Protein AF-A0A920QTP5-F1 (afdb_monomer)

Mean predicted aligned error: 3.69 Å

Structure (mmCIF, N/CA/C/O backbone):
data_AF-A0A920QTP5-F1
#
_entry.id   AF-A0A920QTP5-F1
#
loop_
_atom_site.group_PDB
_atom_site.id
_atom_site.type_symbol
_atom_site.label_atom_id
_atom_site.label_alt_id
_atom_site.label_comp_id
_atom_site.label_asym_id
_atom_site.label_entity_id
_atom_site.label_seq_id
_atom_site.pdbx_PDB_ins_code
_atom_site.Cartn_x
_atom_site.Cartn_y
_atom_site.Cartn_z
_atom_site.occupancy
_atom_site.B_iso_or_equiv
_atom_site.auth_seq_id
_atom_site.auth_comp_id
_atom_site.auth_asym_id
_atom_site.auth_atom_id
_atom_site.pdbx_PDB_model_num
ATOM 1 N N . MET A 1 1 ? 0.027 -19.305 -17.057 1.00 42.84 1 MET A N 1
ATOM 2 C CA . MET A 1 1 ? -0.096 -18.028 -16.324 1.00 42.84 1 MET A CA 1
ATOM 3 C C . MET A 1 1 ? -0.806 -17.048 -17.232 1.00 42.84 1 MET A C 1
ATOM 5 O O . MET A 1 1 ? -0.423 -16.973 -18.394 1.00 42.84 1 MET A O 1
ATOM 9 N N . LYS A 1 2 ? -1.859 -16.365 -16.764 1.00 44.59 2 LYS A N 1
ATOM 10 C CA . LYS A 1 2 ? -2.380 -15.209 -17.506 1.00 44.59 2 LYS A CA 1
ATOM 11 C C . LYS A 1 2 ? -1.226 -14.214 -17.643 1.00 44.59 2 LYS A C 1
ATOM 13 O O . LYS A 1 2 ? -0.491 -14.006 -16.682 1.00 44.59 2 LYS A O 1
ATOM 18 N N . ASN A 1 3 ? -1.023 -13.691 -18.846 1.00 50.88 3 ASN A N 1
ATOM 19 C CA . ASN A 1 3 ? -0.060 -12.628 -19.080 1.00 50.88 3 ASN A CA 1
ATOM 20 C C . ASN A 1 3 ? -0.702 -11.352 -18.523 1.00 50.88 3 ASN A C 1
ATOM 22 O O . ASN A 1 3 ? -1.418 -10.666 -19.244 1.00 50.88 3 ASN A O 1
ATOM 26 N N . THR A 1 4 ? -0.578 -11.145 -17.212 1.00 71.56 4 THR A N 1
ATOM 27 C CA . THR A 1 4 ? -1.238 -10.049 -16.501 1.00 71.56 4 THR A CA 1
ATOM 28 C C . THR A 1 4 ? -0.609 -8.733 -16.949 1.00 71.56 4 THR A C 1
ATOM 30 O O . THR A 1 4 ? 0.586 -8.5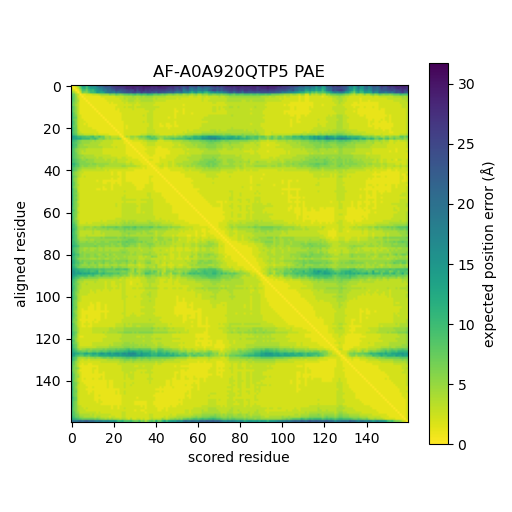19 -16.743 1.00 71.56 4 THR A O 1
ATOM 33 N N . GLY A 1 5 ? -1.387 -7.883 -17.616 1.00 90.50 5 GLY A N 1
ATOM 34 C CA . GLY A 1 5 ? -0.957 -6.546 -18.025 1.00 90.50 5 GLY A CA 1
ATOM 35 C C . GLY A 1 5 ? -1.166 -5.515 -16.916 1.00 90.50 5 GLY A C 1
ATOM 36 O O . GLY A 1 5 ? -1.725 -5.819 -15.864 1.00 90.50 5 GLY A O 1
ATOM 37 N N . VAL A 1 6 ? -0.771 -4.262 -17.169 1.00 95.00 6 VAL A N 1
ATOM 38 C CA . VAL A 1 6 ? -1.048 -3.141 -16.247 1.00 95.00 6 VAL A CA 1
ATOM 39 C C . VAL A 1 6 ? -2.541 -3.026 -15.943 1.00 95.00 6 VAL A C 1
ATOM 41 O O . VAL A 1 6 ? -2.904 -2.806 -14.794 1.00 95.00 6 VAL A O 1
ATOM 44 N N . GLU A 1 7 ? -3.408 -3.193 -16.945 1.00 95.38 7 GLU A N 1
ATOM 45 C CA . GLU A 1 7 ? -4.850 -3.017 -16.741 1.00 95.38 7 GLU A CA 1
ATOM 46 C C . GLU A 1 7 ? -5.468 -4.089 -15.842 1.00 95.38 7 GLU A C 1
ATOM 48 O O . GLU A 1 7 ? -6.334 -3.759 -15.044 1.00 95.38 7 GLU A O 1
ATOM 53 N N . ASP A 1 8 ? -4.982 -5.333 -15.877 1.00 94.94 8 ASP A N 1
ATOM 54 C CA . ASP A 1 8 ? -5.463 -6.367 -14.951 1.00 94.94 8 ASP A CA 1
ATOM 55 C C . ASP A 1 8 ? -5.151 -5.989 -13.490 1.00 94.94 8 ASP A C 1
ATOM 57 O O . ASP A 1 8 ? -5.989 -6.159 -12.609 1.00 94.94 8 ASP A O 1
ATOM 61 N N . ILE A 1 9 ? -3.967 -5.417 -13.239 1.00 96.62 9 ILE A N 1
ATOM 62 C CA . ILE A 1 9 ? -3.574 -4.933 -11.905 1.00 96.62 9 ILE A CA 1
ATOM 63 C C . ILE A 1 9 ? -4.390 -3.701 -11.516 1.00 96.62 9 ILE A C 1
ATOM 65 O O . ILE A 1 9 ? -4.762 -3.542 -10.359 1.00 96.62 9 ILE A O 1
ATOM 69 N N . VAL A 1 10 ? -4.677 -2.811 -12.467 1.00 97.44 10 VAL A N 1
ATOM 70 C CA . VAL A 1 10 ? -5.523 -1.644 -12.206 1.00 97.44 10 VAL A CA 1
ATOM 71 C C . VAL A 1 10 ? -6.939 -2.065 -11.818 1.00 97.44 10 VAL A C 1
ATOM 73 O O . VAL A 1 10 ? -7.498 -1.467 -10.899 1.00 97.44 10 VAL A O 1
ATOM 76 N N . GLU A 1 11 ? -7.518 -3.072 -12.473 1.00 97.56 11 GLU A N 1
ATOM 77 C CA . GLU A 1 11 ? -8.822 -3.604 -12.068 1.00 97.5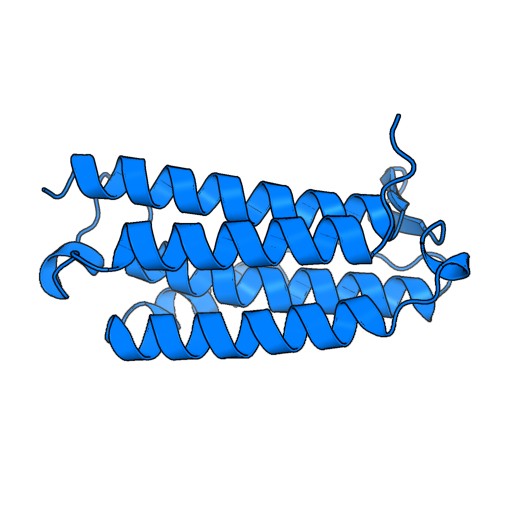6 11 GLU A CA 1
ATOM 78 C C . GLU A 1 11 ? -8.762 -4.245 -10.675 1.00 97.56 11 GLU A C 1
ATOM 80 O O . GLU A 1 11 ? -9.597 -3.909 -9.837 1.00 97.56 11 GLU A O 1
ATOM 85 N N . GLU A 1 12 ? -7.727 -5.035 -10.364 1.00 96.88 12 GLU A N 1
ATOM 86 C CA . GLU A 1 12 ? -7.533 -5.582 -9.010 1.00 96.88 12 GLU A CA 1
ATOM 87 C C . GLU A 1 12 ? -7.439 -4.468 -7.955 1.00 96.88 12 GLU A C 1
ATOM 89 O O . GLU A 1 12 ? -8.119 -4.515 -6.934 1.00 96.88 12 GLU A O 1
ATOM 94 N N . LEU A 1 13 ? -6.670 -3.408 -8.217 1.00 97.38 13 LEU A N 1
ATOM 95 C CA . LEU A 1 13 ? -6.551 -2.277 -7.297 1.00 97.38 13 LEU A CA 1
ATOM 96 C C . LEU A 1 13 ? -7.893 -1.555 -7.095 1.00 97.38 13 LEU A C 1
ATOM 98 O O . LEU A 1 13 ? -8.192 -1.128 -5.978 1.00 97.38 13 LEU A O 1
ATOM 102 N N . LYS A 1 14 ? -8.709 -1.387 -8.144 1.00 98.00 14 LYS A N 1
ATOM 103 C CA . LYS A 1 14 ? -10.050 -0.782 -8.019 1.00 98.00 14 LYS A CA 1
ATOM 104 C C . LYS A 1 14 ? -10.982 -1.645 -7.169 1.00 98.00 14 LYS A C 1
ATOM 106 O O . LYS A 1 14 ? -11.763 -1.110 -6.373 1.00 98.00 14 LYS A O 1
ATOM 111 N N . GLU A 1 15 ? -10.906 -2.964 -7.331 1.00 97.75 15 GLU A N 1
ATOM 112 C CA . GLU A 1 15 ? -11.627 -3.919 -6.489 1.00 97.75 15 GLU A CA 1
ATOM 113 C C . GLU A 1 15 ? -11.168 -3.796 -5.030 1.00 97.75 15 GLU A C 1
ATOM 115 O O . GLU A 1 15 ? -12.014 -3.617 -4.149 1.00 97.75 15 GLU A O 1
ATOM 120 N N . SER A 1 16 ? -9.853 -3.744 -4.778 1.00 96.81 16 SER A N 1
ATOM 121 C CA . SER A 1 16 ? -9.280 -3.496 -3.447 1.00 96.81 16 SER A CA 1
ATOM 122 C C . SER A 1 16 ? -9.789 -2.190 -2.835 1.00 96.81 16 SER A C 1
ATOM 124 O O . SER A 1 16 ? -10.194 -2.168 -1.675 1.00 96.81 16 SER A O 1
ATOM 126 N N . GLN A 1 17 ? -9.831 -1.095 -3.600 1.00 96.38 17 GLN A N 1
ATOM 127 C CA . GLN A 1 17 ? -10.334 0.190 -3.107 1.00 96.38 17 GLN A CA 1
ATOM 128 C C . GLN A 1 17 ? -11.818 0.107 -2.730 1.00 96.38 17 GLN A C 1
ATOM 130 O O . GLN A 1 17 ? -12.223 0.611 -1.683 1.00 96.38 17 GLN A O 1
ATOM 135 N N . THR A 1 18 ? -12.632 -0.560 -3.549 1.00 96.56 18 THR A N 1
ATOM 136 C CA . THR A 1 18 ? -14.056 -0.781 -3.253 1.00 96.56 18 THR A CA 1
ATOM 137 C C . THR A 1 18 ? -14.226 -1.604 -1.977 1.00 96.56 18 THR A C 1
ATOM 139 O O . THR A 1 18 ? -15.041 -1.263 -1.116 1.00 96.56 18 THR A O 1
ATOM 142 N N . GLN A 1 19 ? -13.427 -2.660 -1.820 1.00 96.19 19 GLN A N 1
ATOM 143 C CA . GLN A 1 19 ? -13.440 -3.499 -0.629 1.00 96.19 19 GLN A CA 1
ATOM 144 C C . GLN A 1 19 ? -13.014 -2.716 0.617 1.00 96.19 19 GLN A C 1
ATOM 146 O O . GLN A 1 19 ? -13.702 -2.792 1.630 1.00 96.19 19 GLN A O 1
ATOM 151 N N . LEU A 1 20 ? -11.955 -1.905 0.534 1.00 95.62 20 LEU A N 1
ATOM 152 C CA . LEU A 1 20 ? -11.495 -1.056 1.633 1.00 95.62 20 LEU A CA 1
ATOM 153 C C . LEU A 1 20 ? -12.602 -0.111 2.122 1.00 95.62 20 LEU A C 1
ATOM 155 O O . LEU A 1 20 ? -12.858 -0.032 3.324 1.00 95.62 20 LEU A O 1
ATOM 159 N N . LEU A 1 21 ? -13.287 0.575 1.199 1.00 94.38 21 LEU A N 1
ATOM 160 C CA . LEU A 1 21 ? -14.390 1.481 1.538 1.00 94.38 21 LEU A CA 1
ATOM 161 C C . LEU A 1 21 ? -15.531 0.742 2.252 1.00 94.38 21 LEU A C 1
ATOM 163 O O . LEU A 1 21 ? -16.026 1.219 3.273 1.00 94.38 21 LEU A O 1
ATOM 167 N N . ASN A 1 22 ? -15.913 -0.439 1.759 1.00 93.94 22 ASN A N 1
ATOM 168 C CA . ASN A 1 22 ? -16.951 -1.264 2.382 1.00 93.94 22 ASN A CA 1
ATOM 169 C C . ASN A 1 22 ? -16.535 -1.754 3.775 1.00 93.94 22 ASN A C 1
ATOM 171 O O . ASN A 1 22 ? -17.329 -1.717 4.715 1.00 93.94 22 ASN A O 1
ATOM 175 N N . THR A 1 23 ? -15.279 -2.174 3.917 1.00 93.06 23 THR A N 1
ATOM 176 C CA . THR A 1 23 ? -14.706 -2.639 5.178 1.00 93.06 23 THR A CA 1
ATOM 177 C C . THR A 1 23 ? -14.690 -1.532 6.232 1.00 93.06 23 THR A C 1
ATOM 179 O O . THR A 1 23 ? -15.000 -1.794 7.394 1.00 93.06 23 THR A O 1
ATOM 182 N N . VAL A 1 24 ? -14.384 -0.288 5.862 1.00 92.44 24 VAL A N 1
ATOM 183 C CA . VAL A 1 24 ? -14.288 0.827 6.821 1.00 92.44 24 VAL A CA 1
ATOM 184 C C . VAL A 1 24 ? -15.628 1.527 7.060 1.00 92.44 24 VAL A C 1
ATOM 186 O O . VAL A 1 24 ? -15.840 2.048 8.151 1.00 92.44 24 VAL A O 1
ATOM 189 N N . GLY A 1 25 ? -16.548 1.518 6.089 1.00 81.00 25 GLY A N 1
ATOM 190 C CA . GLY A 1 25 ? -17.729 2.395 6.007 1.00 81.00 25 GLY A CA 1
ATOM 191 C C . GLY A 1 25 ? -18.756 2.351 7.150 1.00 81.00 25 GLY A C 1
ATOM 192 O O . GLY A 1 25 ? -19.748 3.073 7.094 1.00 81.00 25 GLY A O 1
ATOM 193 N N . GLN A 1 26 ? -18.547 1.542 8.190 1.00 81.75 26 GLN A N 1
ATOM 194 C CA . GLN A 1 26 ? -19.398 1.473 9.388 1.00 81.75 26 GLN A CA 1
ATOM 195 C C . GLN A 1 26 ? -18.622 1.600 10.711 1.00 81.75 26 GLN A C 1
ATOM 197 O O . GLN A 1 26 ? -19.200 1.431 11.784 1.00 81.75 26 GLN A O 1
ATOM 202 N N . LEU A 1 27 ? -17.316 1.871 10.662 1.00 91.00 27 LEU A N 1
ATOM 203 C CA . LEU A 1 27 ? -16.481 1.987 11.852 1.00 91.00 27 LEU A CA 1
ATOM 204 C C . LEU A 1 27 ? -16.618 3.381 12.480 1.00 91.00 27 LEU A C 1
ATOM 206 O O . LEU A 1 27 ? -16.554 4.388 11.777 1.00 91.00 27 LEU A O 1
ATOM 210 N N . SER A 1 28 ? -16.793 3.452 13.803 1.00 93.06 28 SER A N 1
ATOM 211 C CA . SER A 1 28 ? -16.744 4.731 14.520 1.00 93.06 28 SER A CA 1
ATOM 212 C C . SER A 1 28 ? -15.307 5.242 14.627 1.00 93.06 28 SER A C 1
ATOM 214 O O . SER A 1 28 ? -14.367 4.448 14.651 1.00 93.06 28 SER A O 1
ATOM 216 N N . GLU A 1 29 ? -15.144 6.562 14.754 1.00 93.50 29 GLU A N 1
ATOM 217 C CA . GLU A 1 29 ? -13.833 7.189 14.987 1.00 93.50 29 GLU A CA 1
ATOM 218 C C . GLU A 1 29 ? -13.128 6.549 16.186 1.00 93.50 29 GLU A 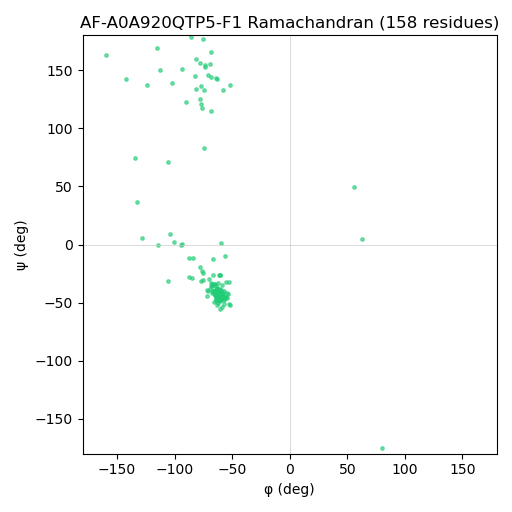C 1
ATOM 220 O O . GLU A 1 29 ? -12.012 6.063 16.061 1.00 93.50 29 GLU A O 1
ATOM 225 N N . GLU A 1 30 ? -13.817 6.447 17.328 1.00 93.75 30 GLU A N 1
ATOM 226 C CA . GLU A 1 30 ? -13.268 5.832 18.541 1.00 93.75 30 GLU A CA 1
ATOM 227 C C . GLU A 1 30 ? -12.689 4.442 18.260 1.00 93.75 30 GLU A C 1
ATOM 229 O O . GLU A 1 30 ? -11.517 4.202 18.542 1.00 93.75 30 GLU A O 1
ATOM 234 N N . LYS A 1 31 ? -13.471 3.558 17.625 1.00 95.06 31 LYS A N 1
ATOM 235 C CA . LYS A 1 31 ? -13.021 2.202 17.300 1.00 95.06 31 LYS A CA 1
ATOM 236 C C . LYS A 1 31 ? -11.848 2.213 16.328 1.00 95.06 31 LYS A C 1
ATOM 238 O O . LYS A 1 31 ? -10.928 1.425 16.497 1.00 95.06 31 LYS A O 1
ATOM 243 N N . ALA A 1 32 ? -11.826 3.109 15.346 1.00 94.81 32 ALA A N 1
ATOM 244 C CA . ALA A 1 32 ? -10.736 3.160 14.376 1.00 94.81 32 ALA A CA 1
ATOM 245 C C . ALA A 1 32 ? -9.355 3.424 14.998 1.00 94.81 32 ALA A C 1
ATOM 247 O O . ALA A 1 32 ? -8.343 2.991 14.439 1.00 94.81 32 ALA A O 1
ATOM 248 N N . HIS A 1 33 ? -9.320 4.078 16.161 1.00 94.88 33 HIS A N 1
ATOM 249 C CA . HIS A 1 33 ? -8.100 4.377 16.908 1.00 94.88 33 HIS A CA 1
ATOM 250 C C . HIS A 1 33 ? -7.839 3.423 18.088 1.00 94.88 33 HIS A C 1
ATOM 252 O O . HIS A 1 33 ? -6.843 3.599 18.790 1.00 94.88 33 HIS A O 1
ATOM 258 N N . LEU A 1 34 ? -8.677 2.401 18.312 1.00 95.25 34 LEU A N 1
ATOM 259 C CA . LEU A 1 34 ? -8.418 1.391 19.341 1.00 95.25 34 LEU A CA 1
ATOM 260 C C . LEU A 1 34 ? -7.312 0.427 18.902 1.00 95.25 34 LEU A C 1
ATOM 262 O O . LEU A 1 34 ? -7.331 -0.113 17.794 1.00 95.25 34 LEU A O 1
ATOM 266 N N . VAL A 1 35 ? -6.364 0.188 19.808 1.00 95.25 35 VAL A N 1
ATOM 267 C CA . VAL A 1 35 ? -5.318 -0.829 19.652 1.00 95.25 35 VAL A CA 1
ATOM 268 C C . VAL A 1 35 ? -5.941 -2.206 19.916 1.00 95.25 35 VAL A C 1
ATOM 270 O O . VAL A 1 35 ? -6.424 -2.429 21.028 1.00 95.25 35 VAL A O 1
ATOM 273 N N . PRO A 1 36 ? -5.969 -3.128 18.933 1.00 95.31 36 PRO A N 1
ATOM 274 C CA . PRO A 1 36 ? -6.693 -4.394 19.072 1.00 95.31 36 PRO A CA 1
ATOM 275 C C . PRO A 1 36 ? -5.981 -5.413 19.968 1.00 95.31 36 PRO A C 1
ATOM 277 O O . PRO A 1 36 ? -6.635 -6.243 20.596 1.00 95.31 36 PRO A O 1
ATOM 280 N N . ALA A 1 37 ? -4.649 -5.375 20.007 1.00 94.19 37 ALA A N 1
ATOM 281 C CA . ALA A 1 37 ? -3.796 -6.235 20.819 1.00 94.19 37 ALA A CA 1
ATOM 282 C C . ALA A 1 37 ? -2.408 -5.581 20.979 1.00 94.19 37 ALA A C 1
ATOM 284 O O . ALA A 1 37 ? -2.084 -4.667 20.215 1.00 94.19 37 ALA A O 1
ATOM 285 N N . PRO A 1 38 ? -1.579 -6.018 21.948 1.00 92.88 38 PRO A N 1
ATOM 286 C CA . PRO A 1 38 ? -0.193 -5.566 22.045 1.00 92.88 38 PRO A CA 1
ATOM 287 C C . PRO A 1 38 ? 0.544 -5.729 20.712 1.00 92.88 38 PRO A C 1
ATOM 289 O O . PRO A 1 38 ? 0.384 -6.749 20.048 1.00 92.88 38 PRO A O 1
ATOM 292 N N . ASP A 1 39 ? 1.325 -4.716 20.340 1.00 89.56 39 ASP A N 1
ATOM 293 C CA . ASP A 1 39 ? 2.149 -4.663 19.123 1.00 89.56 39 ASP A CA 1
ATOM 294 C C . ASP A 1 39 ? 1.386 -4.710 17.778 1.00 89.56 39 ASP A C 1
ATOM 296 O O . ASP A 1 39 ? 2.008 -4.695 16.715 1.00 89.56 39 ASP A O 1
ATOM 300 N N . GLU A 1 40 ? 0.049 -4.696 17.792 1.00 93.56 40 GLU A N 1
ATOM 301 C CA . GLU A 1 40 ? -0.783 -4.624 16.586 1.00 93.56 40 GLU A CA 1
ATOM 302 C C . GLU A 1 40 ? -1.162 -3.184 16.230 1.00 93.56 40 GLU A C 1
ATOM 304 O O . GLU A 1 40 ? -1.328 -2.310 17.086 1.00 93.56 40 GLU A O 1
ATOM 309 N N . TRP A 1 41 ? -1.368 -2.945 14.937 1.00 95.00 41 TRP A N 1
ATOM 310 C CA . TRP A 1 41 ? -1.791 -1.641 14.439 1.00 95.00 41 TRP A CA 1
ATOM 311 C C . TRP A 1 41 ? -3.302 -1.425 14.557 1.00 95.00 41 TRP A C 1
ATOM 313 O O . TRP A 1 41 ? -4.115 -2.331 14.349 1.00 95.00 41 TRP A O 1
ATOM 323 N N . THR A 1 42 ? -3.685 -0.179 14.839 1.00 96.12 42 THR A N 1
ATOM 324 C CA . THR A 1 42 ? -5.076 0.285 14.771 1.00 96.12 42 THR A CA 1
ATOM 325 C C . THR A 1 42 ? -5.572 0.313 13.323 1.00 96.12 42 THR A C 1
ATOM 327 O O . THR A 1 42 ? -4.784 0.299 12.371 1.00 96.12 42 THR A O 1
ATOM 330 N N . VAL A 1 43 ? -6.889 0.422 13.119 1.00 96.00 43 VAL A N 1
ATOM 331 C CA . VAL A 1 43 ? -7.440 0.604 11.764 1.00 96.00 43 VAL A CA 1
ATOM 332 C C . VAL A 1 43 ? -6.920 1.898 11.132 1.00 96.00 43 VAL A C 1
ATOM 334 O O . VAL A 1 43 ? -6.554 1.893 9.960 1.00 96.00 43 VAL A O 1
ATOM 337 N N . ALA A 1 44 ? -6.811 2.985 11.901 1.00 95.44 44 ALA A N 1
ATOM 338 C CA . ALA A 1 44 ? -6.245 4.247 11.426 1.00 95.44 44 ALA A CA 1
ATOM 339 C C . ALA A 1 44 ? -4.783 4.104 10.954 1.00 95.44 44 ALA A C 1
ATOM 341 O O . ALA A 1 44 ? -4.415 4.627 9.901 1.00 95.44 44 ALA A O 1
ATOM 342 N N . GLN A 1 45 ? -3.953 3.354 11.685 1.00 96.25 45 GLN A N 1
ATOM 343 C CA . GLN A 1 45 ? -2.570 3.067 11.282 1.00 96.25 45 GLN A CA 1
ATOM 344 C C . GLN A 1 45 ? -2.512 2.199 10.017 1.00 96.25 45 GLN A C 1
ATOM 346 O O . GLN A 1 45 ? -1.718 2.475 9.119 1.00 96.25 45 GLN A O 1
ATOM 351 N N . LEU A 1 46 ? -3.391 1.200 9.896 1.00 96.44 46 LEU A N 1
ATOM 352 C CA . LEU A 1 46 ? -3.496 0.378 8.686 1.00 96.44 46 LEU A CA 1
ATOM 353 C C . LEU A 1 46 ? -3.916 1.208 7.463 1.00 96.44 46 LEU A C 1
ATOM 355 O O . LEU A 1 46 ? -3.332 1.046 6.394 1.00 96.44 46 LEU A O 1
ATOM 359 N N . LEU A 1 47 ? -4.859 2.144 7.615 1.00 95.62 47 LEU A N 1
ATOM 360 C CA . LEU A 1 47 ? -5.251 3.071 6.545 1.00 95.62 47 LEU A CA 1
ATOM 361 C C . LEU A 1 47 ? -4.097 3.985 6.125 1.00 95.62 47 LEU A C 1
ATOM 363 O O . LEU A 1 47 ? -3.829 4.136 4.932 1.00 95.62 47 LEU A O 1
ATOM 367 N N . ALA A 1 48 ? -3.376 4.550 7.097 1.00 94.62 48 ALA A N 1
ATOM 368 C CA . ALA A 1 48 ? -2.189 5.356 6.827 1.00 94.62 48 ALA A CA 1
ATOM 369 C C . ALA A 1 48 ? -1.123 4.560 6.055 1.00 94.62 48 ALA A C 1
ATOM 371 O O . ALA A 1 48 ? -0.509 5.088 5.127 1.00 94.62 48 ALA A O 1
ATOM 372 N N . HIS A 1 49 ? -0.926 3.289 6.407 1.00 95.94 49 HIS A N 1
ATOM 373 C CA . HIS A 1 49 ? 0.039 2.417 5.743 1.00 95.94 49 HIS A CA 1
ATOM 374 C C . HIS A 1 49 ? -0.397 1.993 4.337 1.00 95.94 49 HIS A C 1
ATOM 376 O O . HIS A 1 49 ? 0.430 1.990 3.433 1.00 95.94 49 HIS A O 1
ATOM 382 N N . ILE A 1 50 ? -1.683 1.706 4.103 1.00 96.00 50 ILE A N 1
ATOM 383 C CA . ILE A 1 50 ? -2.208 1.420 2.752 1.00 96.00 50 ILE A CA 1
ATOM 384 C C . ILE A 1 50 ? -1.987 2.613 1.807 1.00 96.00 50 ILE A C 1
ATOM 386 O O . ILE A 1 50 ? -1.651 2.433 0.634 1.00 96.00 50 ILE A O 1
ATOM 390 N N . ALA A 1 51 ? -2.164 3.837 2.301 1.00 94.38 51 ALA A N 1
ATOM 391 C CA . ALA A 1 51 ? -1.826 5.046 1.558 1.00 94.38 51 ALA A CA 1
ATOM 392 C C . ALA A 1 51 ? -0.313 5.124 1.267 1.00 94.38 51 ALA A C 1
ATOM 394 O O . ALA A 1 51 ? 0.102 5.261 0.120 1.00 94.38 51 ALA A O 1
ATOM 395 N N . GLU A 1 52 ? 0.520 4.979 2.295 1.00 95.06 52 GLU A N 1
ATOM 396 C CA . GLU A 1 52 ? 1.980 5.086 2.181 1.00 95.06 52 GLU A CA 1
ATOM 397 C C . GLU A 1 52 ? 2.588 4.048 1.220 1.00 95.06 52 GLU A C 1
ATOM 399 O O . GLU A 1 52 ? 3.421 4.378 0.371 1.00 95.06 52 GLU A O 1
ATOM 404 N N . ILE A 1 53 ? 2.142 2.794 1.310 1.00 95.31 53 ILE A N 1
ATOM 405 C CA . ILE A 1 53 ? 2.740 1.680 0.571 1.00 95.31 53 ILE A CA 1
ATOM 406 C C . ILE A 1 53 ? 2.466 1.769 -0.936 1.00 95.31 53 ILE A C 1
ATOM 408 O O . ILE A 1 53 ? 3.300 1.347 -1.743 1.00 95.31 53 ILE A O 1
ATOM 412 N N . GLN A 1 54 ? 1.331 2.364 -1.316 1.00 97.00 54 GLN A N 1
ATOM 413 C CA . GLN A 1 54 ? 0.982 2.670 -2.703 1.00 97.00 54 GLN A CA 1
ATOM 414 C C . GLN A 1 54 ? 1.943 3.687 -3.314 1.00 97.00 54 GLN A C 1
ATOM 416 O O . GLN A 1 54 ? 2.486 3.438 -4.394 1.00 97.00 54 GLN A O 1
ATOM 421 N N . GLU A 1 55 ? 2.203 4.797 -2.618 1.00 94.81 55 GLU A N 1
ATOM 422 C CA . GLU A 1 55 ? 3.139 5.826 -3.083 1.00 94.81 55 GLU A CA 1
ATOM 423 C C . GLU A 1 55 ? 4.545 5.241 -3.258 1.00 94.81 55 GLU A C 1
ATOM 425 O O . GLU A 1 55 ? 5.169 5.412 -4.310 1.00 94.81 55 GLU A O 1
ATOM 430 N N . PHE A 1 56 ? 5.017 4.481 -2.265 1.00 95.69 56 PHE A N 1
ATOM 431 C CA . PHE A 1 56 ? 6.346 3.880 -2.291 1.00 95.69 56 PHE A CA 1
ATOM 432 C C . PHE A 1 56 ? 6.540 2.911 -3.463 1.00 95.69 56 PHE A C 1
ATOM 434 O O . PHE A 1 56 ? 7.470 3.080 -4.257 1.00 95.69 56 PHE A O 1
ATOM 441 N N . TRP A 1 57 ? 5.679 1.896 -3.602 1.00 96.25 57 TRP A N 1
ATOM 442 C CA . TRP A 1 57 ? 5.870 0.885 -4.648 1.00 96.25 57 TRP A CA 1
ATOM 443 C C . TRP A 1 57 ? 5.653 1.443 -6.048 1.00 96.25 57 TRP A C 1
ATOM 445 O O . TRP A 1 57 ? 6.361 1.046 -6.974 1.00 96.25 57 TRP A O 1
ATOM 455 N N . THR A 1 58 ? 4.748 2.407 -6.199 1.00 96.44 58 THR A N 1
ATOM 456 C CA . THR A 1 58 ? 4.548 3.106 -7.471 1.00 96.44 58 THR A CA 1
ATOM 457 C C . THR A 1 58 ? 5.792 3.906 -7.860 1.00 96.44 58 THR A C 1
ATOM 459 O O . THR A 1 58 ? 6.241 3.832 -9.005 1.00 96.44 58 THR A O 1
ATOM 462 N N . ALA A 1 59 ? 6.412 4.614 -6.910 1.00 96.75 59 ALA A N 1
ATOM 463 C CA . ALA A 1 59 ? 7.661 5.331 -7.159 1.00 96.75 59 ALA A CA 1
ATOM 464 C C . ALA A 1 59 ? 8.804 4.378 -7.551 1.00 96.75 59 ALA A C 1
ATOM 466 O O . ALA A 1 59 ? 9.542 4.666 -8.495 1.00 96.75 59 ALA A O 1
ATOM 467 N N . LYS A 1 60 ? 8.926 3.218 -6.889 1.00 97.38 60 LYS A N 1
ATOM 468 C CA . LYS A 1 60 ? 9.931 2.199 -7.241 1.00 97.38 60 LYS A CA 1
ATOM 469 C C . LYS A 1 60 ? 9.678 1.574 -8.613 1.00 97.38 60 LYS A C 1
ATOM 471 O O . LYS A 1 60 ? 10.628 1.409 -9.372 1.00 97.38 60 LYS A O 1
ATOM 476 N N . ALA A 1 61 ? 8.425 1.301 -8.975 1.00 97.56 61 ALA A N 1
ATOM 477 C CA . ALA A 1 61 ? 8.082 0.814 -10.310 1.00 97.56 61 ALA A CA 1
ATOM 478 C C . ALA A 1 61 ? 8.519 1.805 -11.403 1.00 97.56 61 ALA A C 1
ATOM 480 O O . ALA A 1 61 ? 9.120 1.401 -12.393 1.00 97.56 61 ALA A O 1
ATOM 481 N N . ILE A 1 62 ? 8.304 3.109 -11.195 1.00 98.19 62 ILE A N 1
ATOM 482 C CA . ILE A 1 62 ? 8.763 4.159 -12.118 1.00 98.19 62 ILE A CA 1
ATOM 483 C C . ILE A 1 62 ? 10.291 4.297 -12.128 1.00 98.19 62 ILE A C 1
ATOM 485 O O . ILE A 1 62 ? 10.875 4.555 -13.177 1.00 98.19 62 ILE A O 1
ATOM 489 N N . LEU A 1 63 ? 10.964 4.121 -10.990 1.00 98.06 63 LEU A N 1
ATOM 490 C CA . LEU A 1 63 ? 12.429 4.101 -10.934 1.00 98.06 63 LEU A CA 1
ATOM 491 C C . LEU A 1 63 ? 12.993 2.984 -11.824 1.00 98.06 63 LEU A C 1
ATOM 493 O O . LEU A 1 63 ? 13.885 3.220 -12.634 1.00 98.06 63 LEU A O 1
ATOM 497 N N . MET A 1 64 ? 12.406 1.789 -11.734 1.00 98.12 64 MET A N 1
ATOM 498 C CA . MET A 1 64 ? 12.780 0.622 -12.537 1.00 98.12 64 MET A CA 1
ATOM 499 C C . MET A 1 64 ? 12.604 0.836 -14.041 1.00 98.12 64 MET A C 1
ATOM 501 O O . MET A 1 64 ? 13.326 0.208 -14.813 1.00 98.12 64 MET A O 1
ATOM 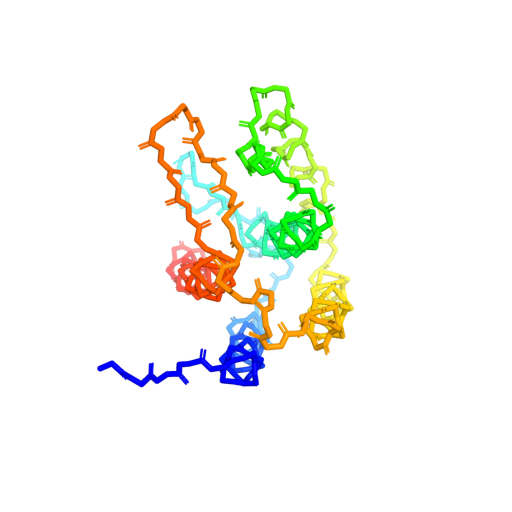505 N N . THR A 1 65 ? 11.701 1.720 -14.483 1.00 97.38 65 THR A N 1
ATOM 506 C CA . THR A 1 65 ? 11.576 2.048 -15.915 1.00 97.38 65 THR A CA 1
ATOM 507 C C . THR A 1 65 ? 12.654 3.009 -16.414 1.00 97.38 65 THR A C 1
ATOM 509 O O . THR A 1 65 ? 12.914 3.062 -17.613 1.00 97.38 65 THR A O 1
ATOM 512 N N . LYS A 1 66 ? 13.307 3.746 -15.509 1.00 97.38 66 LYS A N 1
ATOM 513 C CA . LYS A 1 66 ? 14.262 4.817 -15.838 1.00 97.38 66 LYS A CA 1
ATOM 514 C C . LYS A 1 66 ? 15.716 4.433 -15.609 1.00 97.38 66 LYS A C 1
ATOM 516 O O . LYS A 1 66 ? 16.588 4.946 -16.302 1.00 97.38 66 LYS A O 1
ATOM 521 N N . GLU A 1 67 ? 15.971 3.572 -14.634 1.00 97.19 67 GLU A N 1
ATOM 522 C CA . GLU A 1 67 ? 17.319 3.223 -14.199 1.00 97.19 67 GLU A CA 1
ATOM 523 C C . GLU A 1 67 ? 17.657 1.773 -14.520 1.00 97.19 67 GLU A C 1
ATOM 525 O O . GLU A 1 67 ? 16.790 0.892 -14.538 1.00 97.19 67 GLU A O 1
ATOM 530 N N . ASP A 1 68 ? 18.941 1.522 -14.756 1.00 93.25 68 ASP A N 1
ATOM 531 C CA . ASP A 1 68 ? 19.466 0.177 -14.927 1.00 93.25 68 ASP A CA 1
ATOM 532 C C . ASP A 1 68 ? 19.900 -0.377 -13.569 1.00 93.25 68 ASP A C 1
ATOM 534 O O . ASP A 1 68 ? 20.747 0.193 -12.885 1.00 93.25 68 ASP A O 1
ATOM 538 N N . ARG A 1 69 ? 19.321 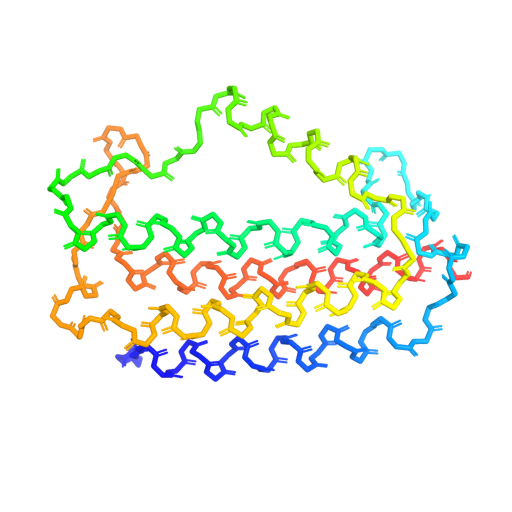-1.523 -13.198 1.00 93.38 69 ARG A N 1
ATOM 539 C CA . ARG A 1 69 ? 19.575 -2.233 -11.933 1.00 93.38 69 ARG A CA 1
ATOM 540 C C . ARG A 1 69 ? 19.358 -1.399 -10.648 1.00 93.38 69 ARG A C 1
ATOM 542 O O . ARG A 1 69 ? 20.218 -1.443 -9.766 1.00 93.38 69 ARG A O 1
ATOM 549 N N . PRO A 1 70 ? 18.228 -0.688 -10.476 1.00 96.38 70 PRO A N 1
ATOM 550 C CA . PRO A 1 70 ? 17.985 0.066 -9.250 1.00 96.38 70 PRO A CA 1
ATOM 551 C C . PRO A 1 70 ? 17.757 -0.850 -8.041 1.00 96.38 70 PRO A C 1
ATOM 553 O O . PRO A 1 70 ? 17.099 -1.890 -8.148 1.00 96.38 70 PRO A O 1
ATOM 556 N N . GLU A 1 71 ? 18.239 -0.419 -6.874 1.00 95.19 71 GLU A N 1
ATOM 557 C CA . GLU A 1 71 ? 17.870 -0.991 -5.575 1.00 95.19 71 GLU A CA 1
ATOM 558 C C . GLU A 1 71 ? 16.493 -0.458 -5.154 1.00 95.19 71 GLU A C 1
ATOM 560 O O . GLU A 1 71 ? 16.248 0.754 -5.097 1.00 95.19 71 GLU A O 1
ATOM 565 N N . ILE A 1 72 ? 15.565 -1.371 -4.871 1.00 95.81 72 ILE A N 1
ATOM 566 C CA . ILE A 1 72 ? 14.162 -1.028 -4.612 1.00 95.81 72 ILE A CA 1
ATOM 567 C C . ILE A 1 72 ? 13.713 -1.329 -3.182 1.00 95.81 72 ILE A C 1
ATOM 569 O O . ILE A 1 72 ? 12.557 -1.062 -2.848 1.00 95.81 72 ILE A O 1
ATOM 573 N N . THR A 1 73 ? 14.590 -1.861 -2.328 1.00 93.19 73 THR A N 1
ATOM 574 C CA . THR A 1 73 ? 14.287 -2.019 -0.900 1.00 93.19 73 THR A CA 1
ATOM 575 C C . THR A 1 73 ? 14.428 -0.707 -0.145 1.00 93.19 73 THR A C 1
ATOM 577 O O . THR A 1 73 ? 15.116 0.217 -0.577 1.00 93.19 73 THR A O 1
ATOM 580 N N . ARG A 1 74 ? 13.729 -0.629 0.991 1.00 92.38 74 ARG A N 1
ATOM 581 C CA . ARG A 1 74 ? 13.994 0.400 1.991 1.00 92.38 74 ARG A CA 1
ATOM 582 C C . ARG A 1 74 ? 15.238 0.021 2.781 1.00 92.38 74 ARG A C 1
ATOM 584 O O . ARG A 1 74 ? 15.350 -1.121 3.231 1.00 92.38 74 ARG A O 1
ATOM 591 N N . ASN A 1 75 ? 16.112 0.985 3.022 1.00 90.56 75 ASN A N 1
ATOM 592 C CA . ASN A 1 75 ? 17.108 0.880 4.081 1.00 90.56 75 ASN A CA 1
ATOM 593 C C . ASN A 1 75 ? 16.461 1.095 5.470 1.00 90.56 75 ASN A C 1
ATOM 595 O O . ASN A 1 75 ? 15.263 1.365 5.586 1.00 90.56 75 ASN A O 1
ATOM 599 N N . SER A 1 76 ? 17.245 0.955 6.543 1.00 91.00 76 SER A N 1
ATOM 600 C CA . SER A 1 76 ? 16.742 1.108 7.917 1.00 91.00 76 SER A CA 1
ATOM 601 C C . SER A 1 76 ? 16.159 2.499 8.183 1.00 91.00 76 SER A C 1
ATOM 603 O O . SER A 1 76 ? 15.079 2.601 8.748 1.00 91.00 76 SER A O 1
ATOM 605 N N . VAL A 1 77 ? 16.808 3.558 7.694 1.00 91.81 77 VAL A N 1
ATOM 606 C CA . VAL A 1 77 ? 16.347 4.944 7.871 1.00 91.81 77 VAL A CA 1
ATOM 607 C C . VAL A 1 77 ? 15.012 5.173 7.162 1.00 91.81 77 VAL A C 1
ATOM 609 O O . VAL A 1 77 ? 14.104 5.781 7.718 1.00 91.81 77 VAL A O 1
ATOM 612 N N . GLU A 1 78 ? 14.854 4.659 5.943 1.00 91.06 78 GLU A N 1
ATOM 613 C CA . GLU A 1 78 ? 13.587 4.736 5.207 1.00 91.06 78 GLU A CA 1
ATOM 614 C C . GLU A 1 78 ? 12.469 3.947 5.905 1.00 91.06 78 GLU A C 1
ATOM 616 O O . GLU A 1 78 ? 11.308 4.360 5.867 1.00 91.06 78 GLU A O 1
ATOM 621 N N . ASN A 1 79 ? 12.796 2.828 6.559 1.00 90.69 79 ASN A N 1
ATOM 622 C CA . ASN A 1 79 ? 11.833 2.081 7.367 1.00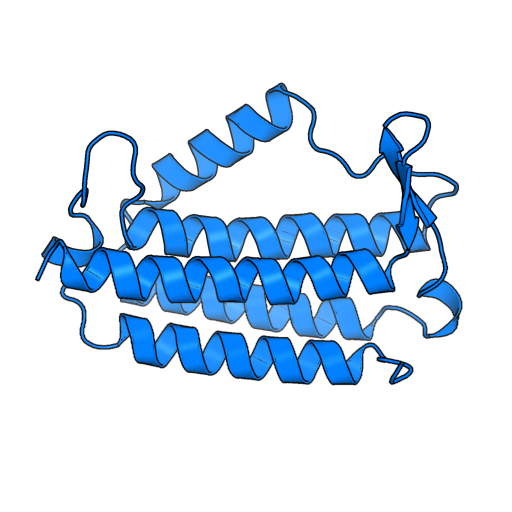 90.69 79 ASN A CA 1
ATOM 623 C C . ASN A 1 79 ? 11.397 2.852 8.616 1.00 90.69 79 ASN A C 1
ATOM 625 O O . ASN A 1 79 ? 10.197 2.872 8.893 1.00 90.69 79 ASN A O 1
ATOM 629 N N . ASP A 1 80 ? 12.325 3.517 9.304 1.00 91.19 80 ASP A N 1
ATOM 630 C CA . ASP A 1 80 ? 12.016 4.362 10.460 1.00 91.19 80 ASP A CA 1
ATOM 631 C C . ASP A 1 80 ? 11.132 5.549 10.041 1.00 91.19 80 ASP A C 1
ATOM 633 O O . ASP A 1 80 ? 10.121 5.842 10.679 1.00 91.19 80 ASP A O 1
ATOM 637 N N . ILE A 1 81 ? 11.452 6.201 8.915 1.00 89.31 81 ILE A N 1
ATOM 638 C CA . ILE A 1 81 ? 10.651 7.305 8.362 1.00 89.31 81 ILE A CA 1
ATOM 639 C C . ILE A 1 81 ? 9.237 6.836 8.007 1.00 89.31 81 ILE A C 1
ATOM 641 O O . ILE A 1 81 ? 8.267 7.530 8.325 1.00 89.31 81 ILE A O 1
ATOM 645 N N . ARG A 1 82 ? 9.098 5.668 7.365 1.00 91.44 82 ARG A N 1
ATOM 646 C CA . ARG A 1 82 ? 7.791 5.065 7.067 1.00 91.44 82 ARG A CA 1
ATOM 647 C C . ARG A 1 82 ? 6.987 4.868 8.348 1.00 91.44 82 ARG A C 1
ATOM 649 O O . ARG A 1 82 ? 5.831 5.278 8.405 1.00 91.44 82 ARG A O 1
ATOM 656 N N . GLU A 1 83 ? 7.583 4.244 9.359 1.00 90.88 83 GLU A N 1
ATOM 657 C CA . GLU A 1 83 ? 6.904 3.963 10.623 1.00 90.88 83 GLU A CA 1
ATOM 658 C C . GLU A 1 83 ? 6.439 5.252 11.305 1.00 90.88 83 GLU A C 1
ATOM 660 O O . GLU A 1 83 ? 5.257 5.392 11.615 1.00 90.88 83 GLU A O 1
ATOM 665 N N . GLN A 1 84 ? 7.317 6.249 11.423 1.00 89.38 84 GLN A N 1
ATOM 666 C CA . GLN A 1 84 ? 6.952 7.557 11.967 1.00 89.38 84 GLN A CA 1
ATOM 667 C C . GLN A 1 84 ? 5.859 8.248 11.142 1.00 89.38 84 GLN A C 1
ATOM 669 O O . GLN A 1 84 ? 4.957 8.865 11.702 1.00 89.38 84 GLN A O 1
ATOM 674 N N . THR A 1 85 ? 5.888 8.126 9.814 1.00 85.06 85 THR A N 1
ATOM 675 C CA . THR A 1 85 ? 4.850 8.690 8.936 1.00 85.06 85 THR A CA 1
ATOM 676 C C . THR A 1 85 ? 3.486 8.057 9.202 1.00 85.06 85 THR A C 1
ATOM 678 O O . THR A 1 85 ? 2.491 8.778 9.302 1.00 85.06 85 THR A O 1
ATOM 681 N N . VAL A 1 86 ? 3.434 6.732 9.359 1.00 88.88 86 VAL A N 1
ATOM 682 C CA . VAL A 1 86 ? 2.207 6.000 9.703 1.00 88.88 86 VAL A CA 1
ATOM 683 C C . VAL A 1 86 ? 1.685 6.437 11.073 1.00 88.88 86 VAL A C 1
ATOM 685 O O . VAL A 1 86 ? 0.511 6.789 11.191 1.00 88.88 86 VAL A O 1
ATOM 688 N N . LEU A 1 87 ? 2.555 6.499 12.086 1.00 87.69 87 LEU A N 1
ATOM 689 C CA . LEU A 1 87 ? 2.183 6.912 13.442 1.00 87.69 87 LEU A CA 1
ATOM 690 C C . LEU A 1 87 ? 1.691 8.365 13.500 1.00 87.69 87 LEU A C 1
ATOM 692 O O . LEU A 1 87 ? 0.667 8.640 14.120 1.00 87.69 87 LEU A O 1
ATOM 696 N N . ASN A 1 88 ? 2.363 9.288 12.811 1.00 83.31 88 ASN A N 1
ATOM 697 C CA . ASN A 1 88 ? 1.982 10.702 12.785 1.00 83.31 88 ASN A CA 1
ATOM 698 C C . ASN A 1 88 ? 0.649 10.935 12.067 1.00 83.31 88 ASN A C 1
ATOM 700 O O . ASN A 1 88 ? -0.128 11.803 12.465 1.00 83.31 88 ASN A O 1
ATOM 704 N N . LYS A 1 89 ? 0.368 10.167 11.007 1.00 82.62 89 LYS A N 1
ATOM 705 C CA . LYS A 1 89 ? -0.905 10.259 10.284 1.00 82.62 89 LYS A CA 1
ATOM 706 C C . LYS A 1 89 ? -2.053 9.593 11.040 1.00 82.62 89 LYS A C 1
ATOM 708 O O . LYS A 1 89 ? -3.187 9.997 10.823 1.00 82.62 89 LYS A O 1
ATOM 713 N N . ALA A 1 90 ? -1.781 8.655 11.953 1.00 80.44 90 ALA A N 1
ATOM 714 C CA . ALA A 1 90 ? -2.772 7.870 12.702 1.00 80.44 90 ALA A CA 1
ATOM 715 C C . ALA A 1 90 ? -3.801 8.682 13.517 1.00 80.44 90 ALA A C 1
ATOM 717 O O . ALA A 1 90 ? -4.747 8.086 14.019 1.00 80.44 90 ALA A O 1
ATOM 718 N N . GLY A 1 91 ? -3.630 10.001 13.672 1.00 84.25 91 GLY A N 1
ATOM 719 C CA . GLY A 1 91 ? -4.566 10.892 14.371 1.00 84.25 91 GLY A CA 1
ATOM 720 C C . GLY A 1 91 ? -5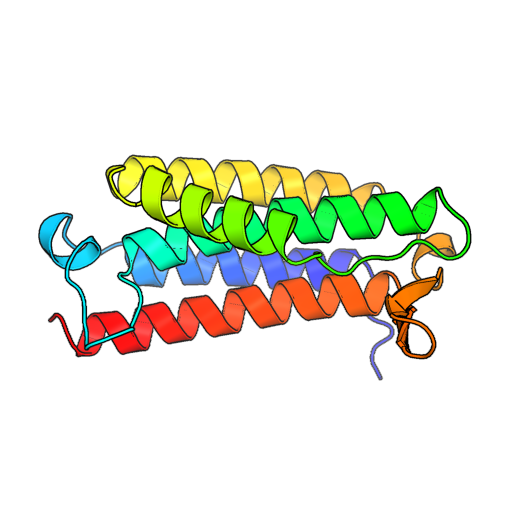.605 11.597 13.487 1.00 84.25 91 GLY A C 1
ATOM 721 O O . GLY A 1 91 ? -6.379 12.396 14.008 1.00 84.25 91 GLY A O 1
ATOM 722 N N . LEU A 1 92 ? -5.612 11.362 12.169 1.00 86.50 92 LEU A N 1
ATOM 723 C CA . LEU A 1 92 ? -6.640 11.905 11.271 1.00 86.50 92 LEU A CA 1
ATOM 724 C C . LEU A 1 92 ? -8.003 11.254 11.523 1.00 86.50 92 LEU A C 1
ATOM 726 O O . LEU A 1 92 ? -8.074 10.105 11.953 1.00 86.50 92 LEU A O 1
ATOM 730 N N . ARG A 1 93 ? -9.086 11.960 11.183 1.00 91.62 93 ARG A N 1
ATOM 731 C CA . ARG A 1 93 ? -10.434 11.379 11.220 1.00 91.62 93 ARG A CA 1
ATOM 732 C C . ARG A 1 93 ? -10.635 10.400 10.070 1.00 91.62 93 ARG A C 1
ATOM 734 O O . ARG A 1 93 ? -10.068 10.571 8.988 1.00 91.62 93 ARG A O 1
ATOM 741 N N . ILE A 1 94 ? -11.514 9.421 10.243 1.00 90.62 94 ILE A N 1
ATOM 742 C CA . ILE A 1 94 ? -11.790 8.400 9.224 1.00 90.62 94 ILE A CA 1
ATOM 743 C C . ILE A 1 94 ? -12.186 8.993 7.860 1.00 90.62 94 ILE A C 1
ATOM 745 O O . ILE A 1 94 ? -11.596 8.581 6.860 1.00 90.62 94 ILE A O 1
ATOM 749 N N . PRO A 1 95 ? -13.085 9.992 7.749 1.00 90.81 95 PRO A N 1
ATOM 750 C CA . PRO A 1 95 ? -13.382 10.618 6.461 1.00 90.81 95 PRO A CA 1
ATOM 751 C C . PRO A 1 95 ? -12.155 11.245 5.780 1.00 90.81 95 PRO A C 1
ATOM 753 O O . PRO A 1 95 ? -12.043 11.205 4.556 1.00 90.81 95 PRO A O 1
ATOM 756 N N . GLU A 1 96 ? -11.220 11.798 6.558 1.00 91.38 96 GLU A N 1
ATOM 757 C CA . GLU A 1 96 ? -9.979 12.389 6.040 1.00 91.38 96 GLU A CA 1
ATOM 758 C C . GLU A 1 96 ? -9.034 11.298 5.530 1.00 91.38 96 GLU A C 1
ATOM 760 O O . GLU A 1 96 ? -8.448 11.447 4.456 1.00 91.38 96 GLU A O 1
ATOM 765 N N . PHE A 1 97 ? -8.945 10.170 6.240 1.00 89.75 97 PHE A N 1
ATOM 766 C CA . PHE A 1 97 ? -8.206 8.996 5.779 1.00 89.75 97 PHE A CA 1
ATOM 767 C C . PHE A 1 97 ? -8.764 8.413 4.493 1.00 89.75 97 PHE A C 1
ATOM 769 O O . PHE A 1 97 ? -7.999 8.143 3.571 1.00 89.75 97 PHE A O 1
ATOM 776 N N . LEU A 1 98 ? -10.080 8.221 4.415 1.00 90.38 98 LEU A N 1
ATOM 777 C CA . LEU A 1 98 ? -10.721 7.656 3.231 1.00 90.38 98 LEU A CA 1
ATOM 778 C C . LEU A 1 98 ? -10.515 8.561 2.014 1.00 90.38 98 LEU A C 1
ATOM 780 O O . LEU A 1 98 ? -10.174 8.067 0.940 1.00 90.38 98 LEU A O 1
ATOM 784 N N . TYR A 1 99 ? -10.619 9.880 2.200 1.00 92.12 99 TYR A N 1
ATOM 785 C CA . TYR A 1 99 ? -10.303 10.854 1.158 1.00 92.12 99 TYR A CA 1
ATOM 786 C C . TYR A 1 99 ? -8.833 10.775 0.711 1.00 92.12 99 TYR A C 1
ATOM 788 O O . TYR A 1 99 ? -8.549 10.757 -0.487 1.00 92.12 99 TYR A O 1
ATOM 796 N N . GLN A 1 100 ? -7.881 10.683 1.647 1.00 91.50 100 GLN A N 1
ATOM 797 C CA . GLN A 1 100 ? -6.462 10.524 1.305 1.00 91.50 100 GLN A CA 1
ATOM 798 C C . GLN A 1 100 ? -6.182 9.206 0.577 1.00 91.50 100 GLN A C 1
ATOM 800 O O . GLN A 1 100 ? -5.519 9.222 -0.460 1.00 91.50 100 GLN A O 1
ATOM 805 N N . CYS A 1 101 ? -6.716 8.088 1.076 1.00 91.88 101 CYS A N 1
ATOM 806 C CA . CYS A 1 101 ? -6.576 6.777 0.448 1.00 91.88 101 CYS A CA 1
ATOM 807 C C . CYS A 1 101 ? -7.116 6.804 -0.981 1.00 91.88 101 CYS A C 1
ATOM 809 O O . CYS A 1 101 ? -6.435 6.338 -1.888 1.00 91.88 101 CYS A O 1
ATOM 811 N N . GLN A 1 102 ? -8.287 7.412 -1.200 1.00 94.75 102 GLN A N 1
ATOM 812 C CA . GLN A 1 102 ? -8.861 7.556 -2.534 1.00 94.75 102 GLN A CA 1
ATOM 813 C C . GLN A 1 102 ? -7.958 8.381 -3.464 1.00 94.75 102 GLN A C 1
ATOM 815 O O . GLN A 1 102 ? -7.669 7.946 -4.576 1.00 94.75 102 GLN A O 1
ATOM 820 N N . ASN A 1 103 ? -7.460 9.538 -3.022 1.00 96.50 103 ASN A N 1
ATOM 821 C CA . ASN A 1 103 ? -6.599 10.380 -3.860 1.00 96.50 103 ASN A CA 1
ATOM 822 C C . ASN A 1 103 ? -5.292 9.681 -4.252 1.00 96.50 103 ASN A C 1
ATOM 824 O O . ASN A 1 103 ? -4.860 9.761 -5.406 1.00 96.50 103 ASN A O 1
ATOM 828 N N . ILE A 1 104 ? -4.666 8.992 -3.296 1.00 96.19 104 ILE A N 1
ATOM 829 C CA . ILE A 1 104 ? -3.432 8.234 -3.519 1.00 96.19 104 ILE A CA 1
ATOM 830 C C . ILE A 1 104 ? -3.693 7.045 -4.438 1.00 96.19 104 ILE A C 1
ATOM 832 O O . ILE A 1 104 ? -2.907 6.784 -5.349 1.00 96.19 104 ILE A O 1
ATOM 836 N N . HIS A 1 105 ? -4.819 6.363 -4.255 1.00 97.25 105 HIS A N 1
ATOM 837 C CA . HIS A 1 105 ? -5.244 5.268 -5.110 1.00 97.25 105 HIS A CA 1
ATOM 838 C C . HIS A 1 105 ? -5.440 5.722 -6.565 1.00 97.25 105 HIS A C 1
ATOM 840 O O . HIS A 1 105 ? -4.896 5.129 -7.499 1.00 97.25 105 HIS A O 1
ATOM 846 N N . GLU A 1 106 ? -6.134 6.839 -6.782 1.00 98.00 106 GLU A N 1
ATOM 847 C CA . GLU A 1 106 ? -6.310 7.400 -8.121 1.00 98.00 106 GLU A CA 1
ATOM 848 C C . GLU A 1 106 ? -4.975 7.839 -8.748 1.00 98.00 106 GLU A C 1
ATOM 850 O O . GLU A 1 106 ? -4.748 7.636 -9.944 1.00 98.00 106 GLU A O 1
ATOM 855 N N . ALA A 1 107 ? -4.066 8.422 -7.958 1.00 98.06 107 ALA A N 1
ATOM 856 C CA . ALA A 1 107 ? -2.720 8.778 -8.412 1.00 98.06 107 ALA A CA 1
ATOM 857 C C . ALA A 1 107 ? -1.879 7.545 -8.775 1.00 98.06 107 ALA A C 1
ATOM 859 O O . ALA A 1 107 ? -1.177 7.554 -9.791 1.00 98.06 107 ALA A O 1
ATOM 860 N N . THR A 1 108 ? -2.001 6.478 -7.989 1.00 98.00 108 THR A N 1
ATOM 861 C CA . THR A 1 108 ? -1.379 5.173 -8.232 1.00 98.00 108 THR A CA 1
ATOM 862 C C . THR A 1 108 ? -1.836 4.618 -9.573 1.00 98.00 108 THR A C 1
ATOM 864 O O . THR A 1 108 ? -1.006 4.389 -10.450 1.00 98.00 108 THR A O 1
ATOM 867 N N . ILE A 1 109 ? -3.149 4.529 -9.807 1.00 98.06 109 ILE A N 1
ATOM 868 C CA . ILE A 1 109 ? -3.706 4.061 -11.086 1.00 98.06 109 ILE A CA 1
ATOM 869 C C . ILE A 1 109 ? -3.204 4.901 -12.264 1.00 98.06 109 ILE A C 1
ATOM 871 O O . ILE A 1 109 ? -2.782 4.346 -13.282 1.00 98.06 109 ILE A O 1
ATOM 875 N N . ARG A 1 110 ? -3.233 6.238 -12.147 1.00 98.25 110 ARG A N 1
ATOM 876 C CA . ARG A 1 110 ? -2.732 7.125 -13.210 1.00 98.25 110 ARG A CA 1
ATOM 877 C C . ARG A 1 110 ? -1.271 6.834 -13.533 1.00 98.25 110 ARG A C 1
ATOM 879 O O . ARG A 1 110 ? -0.917 6.800 -14.704 1.00 98.25 110 ARG A O 1
ATOM 886 N N . THR A 1 111 ? -0.451 6.602 -12.513 1.00 97.69 111 THR A N 1
ATOM 887 C CA . THR A 1 111 ? 0.984 6.357 -12.673 1.00 97.69 111 THR A CA 1
ATOM 888 C C . THR A 1 111 ? 1.263 4.985 -13.272 1.00 97.69 111 THR A C 1
ATOM 890 O O . THR A 1 111 ? 2.043 4.893 -14.217 1.00 97.69 111 THR A O 1
ATOM 893 N N . LEU A 1 112 ? 0.584 3.934 -12.803 1.00 96.81 112 LEU A N 1
ATOM 894 C CA . LEU A 1 112 ? 0.685 2.585 -13.369 1.00 96.81 112 LEU A CA 1
ATOM 895 C C . LEU A 1 112 ? 0.407 2.598 -14.876 1.00 96.81 112 LEU A C 1
ATOM 897 O O . LEU A 1 112 ? 1.165 2.019 -15.647 1.00 96.81 112 LEU A O 1
ATOM 901 N N . ARG A 1 113 ? -0.612 3.348 -15.313 1.00 97.25 113 ARG A N 1
ATOM 902 C CA . ARG A 1 113 ? -0.963 3.502 -16.735 1.00 97.25 113 ARG A CA 1
ATOM 903 C C . ARG A 1 113 ? 0.067 4.241 -17.588 1.00 97.25 113 ARG A C 1
ATOM 905 O O . ARG A 1 113 ? -0.038 4.205 -18.810 1.00 97.25 113 ARG A O 1
ATOM 912 N N . THR A 1 114 ? 1.053 4.901 -16.985 1.00 97.25 114 THR A N 1
ATOM 913 C CA . THR A 1 114 ? 2.171 5.500 -17.735 1.00 97.25 114 THR A CA 1
ATOM 914 C C . THR A 1 114 ? 3.290 4.509 -18.050 1.00 97.25 114 THR A C 1
ATOM 916 O O . THR A 1 114 ? 4.166 4.824 -18.853 1.00 97.25 114 THR A O 1
ATOM 919 N N . ILE A 1 115 ? 3.279 3.320 -17.438 1.00 97.31 115 ILE A N 1
ATOM 920 C CA . ILE A 1 115 ? 4.309 2.301 -17.641 1.00 97.31 115 ILE A CA 1
ATOM 921 C C . ILE A 1 115 ? 4.059 1.608 -18.983 1.00 97.31 115 ILE A C 1
ATOM 923 O O . ILE A 1 115 ? 3.000 1.019 -19.207 1.00 97.31 115 ILE A O 1
ATOM 927 N N . SER A 1 116 ? 5.047 1.665 -19.880 1.00 95.88 116 SER A N 1
ATOM 928 C CA . SER A 1 116 ? 4.968 0.984 -21.172 1.00 95.88 116 SER A CA 1
ATOM 929 C C . SER A 1 116 ? 4.914 -0.536 -20.977 1.00 95.88 116 SER A C 1
ATOM 931 O O . SER A 1 116 ? 5.651 -1.068 -20.141 1.00 95.88 116 SER A O 1
ATOM 933 N N . PRO A 1 117 ? 4.151 -1.283 -21.798 1.00 95.06 117 PRO A N 1
ATOM 934 C CA . PRO A 1 117 ? 4.196 -2.745 -21.796 1.00 95.06 117 PRO A CA 1
ATOM 935 C C . PRO A 1 117 ? 5.611 -3.321 -21.957 1.00 95.06 117 PRO A C 1
ATOM 937 O O . PRO A 1 117 ? 5.912 -4.368 -21.388 1.00 95.06 117 PRO A O 1
ATOM 940 N N . SER A 1 118 ? 6.495 -2.633 -22.693 1.00 95.31 118 SER A N 1
ATOM 941 C CA . SER A 1 118 ? 7.899 -3.038 -22.862 1.00 95.31 118 SER A CA 1
ATOM 942 C C . SER A 1 118 ? 8.717 -2.950 -21.572 1.00 95.31 118 SER A C 1
ATOM 944 O O . SER A 1 118 ? 9.691 -3.683 -21.420 1.00 95.31 118 SER A O 1
ATOM 946 N N . ASP A 1 119 ? 8.321 -2.080 -20.641 1.00 97.31 119 ASP A N 1
ATOM 947 C CA . ASP A 1 119 ? 9.057 -1.837 -19.399 1.00 97.31 119 ASP A CA 1
ATOM 948 C C . ASP A 1 119 ? 8.653 -2.798 -18.280 1.00 97.31 119 ASP A C 1
ATOM 950 O O . ASP A 1 119 ? 9.354 -2.906 -17.277 1.00 97.31 119 ASP A O 1
ATOM 954 N N . LEU A 1 120 ? 7.566 -3.555 -18.454 1.00 97.00 120 LEU A N 1
ATOM 955 C CA . LEU A 1 120 ? 7.049 -4.473 -17.435 1.00 97.00 120 LEU A CA 1
ATOM 956 C C . LEU A 1 120 ? 8.039 -5.569 -17.028 1.00 97.00 120 LEU A C 1
ATOM 958 O O . LEU A 1 120 ? 7.965 -6.072 -15.909 1.00 97.00 120 LEU A O 1
ATOM 962 N N . GLN A 1 121 ? 8.965 -5.920 -17.924 1.00 97.00 121 GLN A N 1
ATOM 963 C CA . GLN A 1 121 ? 10.008 -6.920 -17.690 1.00 97.00 121 GLN A CA 1
ATOM 964 C C . GLN A 1 121 ? 11.337 -6.310 -17.215 1.00 97.00 121 GLN A C 1
ATOM 966 O O . GLN A 1 121 ? 12.287 -7.051 -16.959 1.00 97.00 121 GLN A O 1
ATOM 971 N N . ARG A 1 122 ? 11.434 -4.976 -17.077 1.00 97.50 122 ARG A N 1
ATOM 972 C CA . ARG A 1 122 ? 12.625 -4.337 -16.498 1.00 97.50 122 ARG A CA 1
ATOM 973 C C . ARG A 1 122 ? 12.789 -4.769 -15.045 1.00 97.50 122 ARG A C 1
ATOM 975 O O . ARG A 1 122 ? 11.808 -4.938 -14.322 1.00 97.50 122 ARG A O 1
ATOM 982 N N . GLN A 1 123 ? 14.040 -4.960 -14.636 1.00 97.44 123 GLN A N 1
ATOM 983 C CA . GLN A 1 123 ? 14.387 -5.500 -13.325 1.00 97.44 123 GLN A CA 1
ATOM 984 C C . GLN A 1 123 ? 14.849 -4.407 -12.364 1.00 97.44 123 GLN A C 1
ATOM 986 O O . GLN A 1 123 ? 15.649 -3.545 -12.719 1.00 97.44 123 GLN A O 1
ATOM 991 N N . GLY A 1 124 ? 14.389 -4.521 -11.125 1.00 97.56 124 GLY A N 1
ATOM 992 C CA . GLY A 1 124 ? 14.967 -3.906 -9.935 1.00 97.56 124 GLY A CA 1
ATOM 993 C C . GLY A 1 124 ? 15.469 -4.998 -8.994 1.00 97.56 124 GLY A C 1
ATOM 994 O O . GLY A 1 124 ? 15.195 -6.181 -9.200 1.00 97.56 124 GLY A O 1
ATOM 995 N N . PHE A 1 125 ? 16.217 -4.612 -7.969 1.00 96.81 125 PHE A N 1
ATOM 996 C CA . PHE A 1 125 ? 16.910 -5.543 -7.082 1.00 96.81 125 PHE A CA 1
ATOM 997 C C . PHE A 1 125 ? 16.496 -5.304 -5.635 1.00 96.81 125 PHE A C 1
ATOM 999 O O . PHE A 1 125 ? 16.351 -4.160 -5.214 1.00 96.81 125 PHE A O 1
ATOM 1006 N N . ARG A 1 126 ? 16.260 -6.392 -4.897 1.00 92.44 126 ARG A N 1
ATOM 1007 C CA . ARG A 1 126 ? 16.006 -6.383 -3.453 1.00 92.44 126 ARG A CA 1
ATOM 1008 C C . ARG A 1 126 ? 17.243 -6.900 -2.722 1.00 92.44 126 ARG A C 1
ATOM 1010 O O . ARG A 1 126 ? 17.248 -8.028 -2.227 1.00 92.44 126 ARG A O 1
ATOM 1017 N N . GLY A 1 127 ? 18.308 -6.108 -2.716 1.00 85.94 127 GLY A N 1
ATOM 1018 C CA . GLY A 1 127 ? 19.651 -6.560 -2.370 1.00 85.94 127 GLY A CA 1
ATOM 1019 C C . GLY A 1 127 ? 20.352 -7.289 -3.524 1.00 85.94 127 GLY A C 1
ATOM 1020 O O . GLY A 1 127 ? 19.843 -7.400 -4.638 1.00 85.94 127 GLY A O 1
ATOM 1021 N N . GLU A 1 128 ? 21.546 -7.812 -3.246 1.00 80.88 128 GLU A N 1
ATOM 1022 C CA . GLU A 1 128 ? 22.545 -8.152 -4.271 1.00 80.88 128 GLU A CA 1
ATOM 1023 C C . GLU A 1 128 ? 22.112 -9.241 -5.277 1.00 80.88 128 GLU A C 1
ATOM 1025 O O . GLU A 1 128 ? 22.465 -9.159 -6.452 1.00 80.88 128 GLU A O 1
ATOM 1030 N N . ASN A 1 129 ? 21.302 -10.223 -4.861 1.00 85.81 129 ASN A N 1
ATOM 1031 C CA . ASN A 1 129 ? 20.949 -11.400 -5.676 1.00 85.81 129 ASN A CA 1
ATOM 1032 C C . ASN A 1 129 ?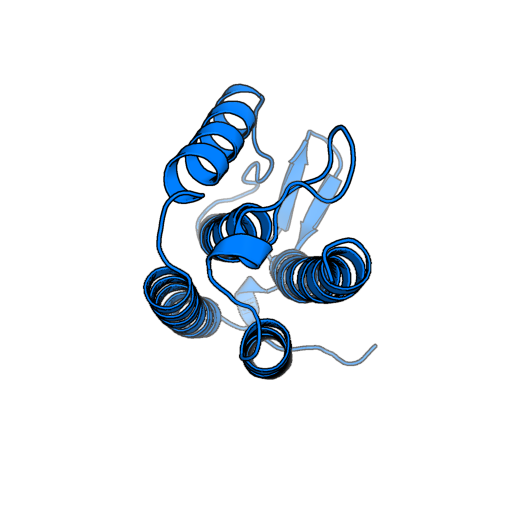 19.447 -11.723 -5.684 1.00 85.81 129 ASN A C 1
ATOM 1034 O O . ASN A 1 129 ? 19.052 -12.888 -5.692 1.00 85.81 129 ASN A O 1
ATOM 1038 N N . ASN A 1 130 ? 18.599 -10.696 -5.670 1.00 93.00 130 ASN A N 1
ATOM 1039 C CA . ASN A 1 130 ? 17.147 -10.875 -5.646 1.00 93.00 130 ASN A CA 1
ATOM 1040 C C . ASN A 1 130 ? 16.458 -9.947 -6.663 1.00 93.00 130 ASN A C 1
ATOM 1042 O O . ASN A 1 130 ? 15.914 -8.905 -6.276 1.00 93.00 130 ASN A O 1
ATOM 1046 N N . PRO A 1 131 ? 16.552 -10.258 -7.971 1.00 96.25 131 PRO A N 1
ATOM 1047 C CA . PRO A 1 131 ? 15.901 -9.471 -9.006 1.00 96.25 131 PRO A CA 1
ATOM 1048 C C . PRO A 1 131 ? 14.384 -9.660 -8.963 1.00 96.25 131 PRO A C 1
ATOM 1050 O O . PRO A 1 131 ? 13.885 -10.754 -8.714 1.00 96.25 131 PRO A O 1
ATOM 1053 N N . VAL A 1 132 ? 13.657 -8.596 -9.279 1.00 97.25 132 VAL A N 1
ATOM 1054 C CA . VAL A 1 132 ? 12.205 -8.613 -9.461 1.00 97.25 132 VAL A CA 1
ATOM 1055 C C . VAL A 1 132 ? 11.833 -7.694 -10.616 1.00 97.25 132 VAL A C 1
ATOM 1057 O O . VAL A 1 132 ? 12.446 -6.642 -10.814 1.00 97.25 132 VAL A O 1
ATOM 1060 N N . THR A 1 133 ? 10.848 -8.095 -11.405 1.00 97.62 133 THR A N 1
ATOM 1061 C CA . THR A 1 133 ? 10.346 -7.308 -12.532 1.00 97.62 133 THR A CA 1
ATOM 1062 C C . THR A 1 133 ? 9.354 -6.239 -12.080 1.00 97.62 133 THR A C 1
ATOM 1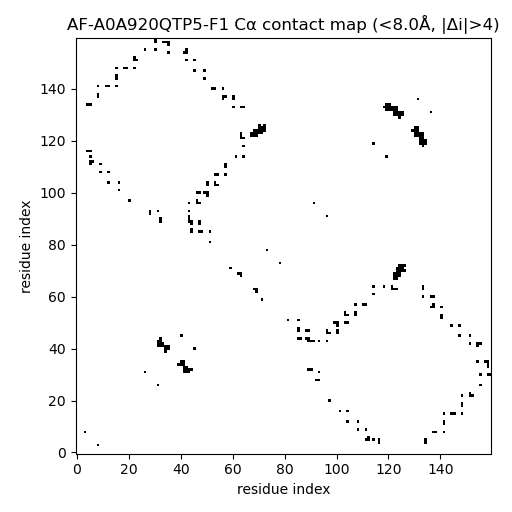064 O O . THR A 1 133 ? 8.764 -6.327 -10.999 1.00 97.62 133 THR A O 1
ATOM 1067 N N . VAL A 1 134 ? 9.142 -5.214 -12.911 1.00 98.00 134 VAL A N 1
ATOM 1068 C CA . VAL A 1 134 ? 8.133 -4.175 -12.644 1.00 98.00 134 VAL A CA 1
ATOM 1069 C C . VAL A 1 134 ? 6.756 -4.805 -12.432 1.00 98.00 134 VAL A C 1
ATOM 1071 O O . VAL A 1 134 ? 6.076 -4.464 -11.468 1.00 98.00 134 VAL A O 1
ATOM 1074 N N . ILE A 1 135 ? 6.357 -5.763 -13.276 1.00 97.44 135 ILE A N 1
ATOM 1075 C CA . ILE A 1 135 ? 5.046 -6.410 -13.144 1.00 97.44 135 ILE A CA 1
ATOM 1076 C C . ILE A 1 135 ? 4.897 -7.165 -11.815 1.00 97.44 135 ILE A C 1
ATOM 1078 O O . ILE A 1 135 ? 3.859 -7.051 -11.166 1.00 97.44 135 ILE A O 1
ATOM 1082 N N . GLU A 1 136 ? 5.936 -7.861 -11.354 1.00 97.06 136 GLU A N 1
ATOM 1083 C CA . GLU A 1 136 ? 5.918 -8.567 -10.066 1.00 97.06 136 GLU A CA 1
ATOM 1084 C C . GLU A 1 136 ? 5.847 -7.596 -8.876 1.00 97.06 136 GLU A C 1
ATOM 1086 O O . GLU A 1 136 ? 5.184 -7.889 -7.880 1.00 97.06 136 GLU A O 1
ATOM 1091 N N . VAL A 1 137 ? 6.479 -6.419 -8.972 1.00 97.38 137 VAL A N 1
ATOM 1092 C CA . VAL A 1 137 ? 6.343 -5.352 -7.963 1.00 97.38 137 VAL A CA 1
ATOM 1093 C C . VAL A 1 137 ? 4.902 -4.849 -7.892 1.00 97.38 137 VAL A C 1
ATOM 1095 O O . VAL A 1 137 ? 4.354 -4.740 -6.796 1.00 97.38 137 VAL A O 1
ATOM 1098 N N . LEU A 1 138 ? 4.274 -4.584 -9.039 1.00 97.25 138 LEU A N 1
ATOM 1099 C CA . LEU A 1 138 ? 2.895 -4.095 -9.100 1.00 97.25 138 LEU A CA 1
ATOM 1100 C C . LEU A 1 138 ? 1.884 -5.142 -8.599 1.00 97.25 138 LEU A C 1
ATOM 1102 O O . LEU A 1 138 ? 0.977 -4.806 -7.842 1.00 97.25 138 LEU A O 1
ATOM 1106 N N . GLN A 1 139 ? 2.078 -6.417 -8.943 1.00 97.06 139 GLN A N 1
ATOM 1107 C CA . GLN A 1 139 ? 1.282 -7.527 -8.401 1.00 97.06 139 GLN A CA 1
ATOM 1108 C C . GLN A 1 139 ? 1.463 -7.659 -6.887 1.00 97.06 139 GLN A C 1
ATOM 1110 O O . GLN A 1 139 ? 0.501 -7.869 -6.149 1.00 97.06 139 GLN A O 1
ATOM 1115 N N . SER A 1 140 ? 2.701 -7.515 -6.404 1.00 96.38 140 SER A N 1
ATOM 1116 C CA . SER A 1 140 ? 2.971 -7.543 -4.971 1.00 96.38 140 SER A CA 1
ATOM 1117 C C . SER A 1 140 ? 2.300 -6.383 -4.244 1.00 96.38 140 SER A C 1
ATOM 1119 O O . SER A 1 140 ? 1.869 -6.588 -3.116 1.00 96.38 140 SER A O 1
ATOM 1121 N N . LEU A 1 141 ? 2.203 -5.196 -4.853 1.00 96.75 141 LEU A N 1
ATOM 1122 C CA . LEU A 1 141 ? 1.477 -4.063 -4.277 1.00 96.75 141 LEU A CA 1
ATOM 1123 C C . LEU A 1 141 ? -0.015 -4.385 -4.109 1.00 96.75 141 LEU A C 1
ATOM 1125 O O . LEU A 1 141 ? -0.539 -4.203 -3.014 1.00 96.75 141 LEU A O 1
ATOM 1129 N N . ALA A 1 142 ? -0.681 -4.890 -5.153 1.00 97.25 142 ALA A N 1
ATOM 1130 C CA . ALA A 1 142 ? -2.107 -5.223 -5.090 1.00 97.25 142 ALA A CA 1
ATOM 1131 C C . ALA A 1 142 ? -2.402 -6.284 -4.014 1.00 97.25 142 ALA A C 1
ATOM 1133 O O . ALA A 1 142 ? -3.235 -6.064 -3.131 1.00 97.25 142 ALA A O 1
ATOM 1134 N N . ARG A 1 143 ? -1.618 -7.372 -3.990 1.00 97.62 143 ARG A N 1
ATOM 1135 C CA . ARG A 1 143 ? -1.705 -8.398 -2.939 1.00 97.62 143 ARG A CA 1
ATOM 1136 C C . ARG A 1 143 ? -1.498 -7.814 -1.538 1.00 97.62 143 ARG A C 1
ATOM 1138 O O . ARG A 1 143 ? -2.278 -8.107 -0.640 1.00 97.62 143 ARG A O 1
ATOM 1145 N N . HIS A 1 144 ? -0.478 -6.976 -1.358 1.00 97.81 144 HIS A N 1
ATOM 1146 C CA . HIS A 1 144 ? -0.132 -6.372 -0.064 1.00 97.81 144 HIS A CA 1
ATOM 1147 C C . HIS A 1 144 ? -1.250 -5.465 0.473 1.00 97.81 144 HIS A C 1
ATOM 1149 O O . HIS A 1 144 ? -1.532 -5.449 1.670 1.00 97.81 144 HIS A O 1
ATOM 1155 N N . ILE A 1 145 ? -1.928 -4.722 -0.406 1.00 97.94 145 ILE A N 1
ATOM 1156 C CA . ILE A 1 145 ? -3.105 -3.928 -0.027 1.00 97.94 145 ILE A CA 1
ATOM 1157 C C . ILE A 1 145 ? -4.240 -4.848 0.440 1.00 97.94 145 ILE A C 1
ATOM 1159 O O . ILE A 1 145 ? -4.822 -4.603 1.497 1.00 97.94 145 ILE A O 1
ATOM 1163 N N . ASN A 1 146 ? -4.523 -5.923 -0.303 1.00 98.00 146 ASN A N 1
ATOM 1164 C CA . ASN A 1 146 ? -5.563 -6.892 0.055 1.00 98.00 146 ASN A CA 1
ATOM 1165 C C . ASN A 1 146 ? -5.290 -7.566 1.411 1.00 98.00 146 ASN A C 1
ATOM 1167 O O . ASN A 1 146 ? -6.196 -7.660 2.239 1.00 98.00 146 ASN A O 1
ATOM 1171 N N . GLU A 1 147 ? -4.039 -7.936 1.695 1.00 98.31 147 GLU A N 1
ATOM 1172 C CA . GLU A 1 147 ? -3.625 -8.486 2.995 1.00 98.31 147 GLU A CA 1
ATOM 1173 C C . GLU A 1 147 ? -3.943 -7.529 4.162 1.00 98.31 147 GLU A C 1
ATOM 1175 O O . GLU A 1 147 ? -4.413 -7.964 5.220 1.00 98.31 147 GLU A O 1
ATOM 1180 N N . HIS A 1 148 ? -3.751 -6.218 3.973 1.00 97.88 148 HIS A N 1
ATOM 1181 C CA . HIS A 1 148 ? -4.098 -5.220 4.988 1.00 97.88 148 HIS A CA 1
ATOM 1182 C C . HIS A 1 148 ? -5.597 -4.929 5.076 1.00 97.88 148 HIS A C 1
ATOM 1184 O O . HIS A 1 148 ? -6.088 -4.683 6.176 1.00 97.88 148 HIS A O 1
ATOM 1190 N N . ILE A 1 149 ? -6.354 -5.015 3.980 1.00 97.50 149 ILE A N 1
ATOM 1191 C CA . ILE A 1 149 ? -7.824 -4.952 4.033 1.00 97.50 149 ILE A CA 1
ATOM 1192 C C . ILE A 1 149 ? -8.368 -6.114 4.878 1.00 97.50 149 ILE A C 1
ATOM 1194 O O . ILE A 1 149 ? -9.197 -5.910 5.767 1.00 97.50 149 ILE A O 1
ATOM 1198 N N . GLU A 1 150 ? -7.851 -7.327 4.676 1.00 97.56 150 GLU A N 1
ATOM 1199 C CA . GLU A 1 150 ? -8.198 -8.475 5.516 1.00 97.56 150 GLU A CA 1
ATOM 1200 C C . GLU A 1 150 ? -7.780 -8.279 6.978 1.00 97.56 150 GLU A C 1
ATOM 1202 O O . GLU A 1 150 ? -8.509 -8.680 7.891 1.00 97.56 150 GLU A O 1
ATOM 1207 N N . GLN A 1 151 ? -6.618 -7.662 7.220 1.00 97.44 151 GLN A N 1
ATOM 1208 C CA . GLN A 1 151 ? -6.182 -7.312 8.571 1.00 97.44 151 GLN A CA 1
ATOM 1209 C C . GLN A 1 151 ? -7.157 -6.334 9.228 1.00 97.44 151 GLN A C 1
ATOM 1211 O O . GLN A 1 151 ? -7.538 -6.573 10.369 1.00 97.44 151 GLN A O 1
ATOM 1216 N N . ILE A 1 152 ? -7.643 -5.313 8.513 1.00 96.56 152 ILE A N 1
ATOM 1217 C CA . ILE A 1 152 ? -8.664 -4.392 9.032 1.00 96.56 152 ILE A CA 1
ATOM 1218 C C . ILE A 1 152 ? -9.934 -5.162 9.423 1.00 96.56 152 ILE A C 1
ATOM 1220 O O . ILE A 1 152 ? -10.469 -4.937 10.508 1.00 96.56 152 ILE A O 1
ATOM 1224 N N . GLU A 1 153 ? -10.399 -6.117 8.613 1.00 95.88 153 GLU A N 1
ATOM 1225 C CA . GLU A 1 153 ? -11.567 -6.937 8.976 1.00 95.88 153 GLU A CA 1
ATOM 1226 C C . GLU A 1 153 ? -11.330 -7.841 10.195 1.00 95.88 153 GLU A C 1
ATOM 1228 O O . GLU A 1 153 ? -12.241 -8.094 10.990 1.00 95.88 153 GLU A O 1
ATOM 1233 N N . ARG A 1 154 ? -10.111 -8.361 10.379 1.00 95.31 154 ARG A N 1
ATOM 1234 C CA . ARG A 1 154 ? -9.734 -9.077 11.610 1.00 95.31 154 ARG A CA 1
ATOM 1235 C C . ARG A 1 154 ? -9.732 -8.129 12.812 1.00 95.31 154 ARG A C 1
ATOM 1237 O O . ARG A 1 154 ? -10.400 -8.423 13.798 1.00 95.31 154 ARG A O 1
ATOM 1244 N N . THR A 1 155 ? -9.080 -6.977 12.694 1.00 95.44 155 THR A N 1
ATOM 1245 C CA . THR A 1 155 ? -8.985 -5.943 13.733 1.00 95.44 155 THR A CA 1
ATOM 1246 C C . THR A 1 155 ? -10.362 -5.447 14.174 1.00 95.44 155 THR A C 1
ATOM 1248 O O . THR A 1 155 ? -10.641 -5.411 15.370 1.00 95.44 155 THR A O 1
ATOM 1251 N N . LYS A 1 156 ? -11.279 -5.185 13.233 1.00 93.94 156 LYS A N 1
ATOM 1252 C CA . LYS A 1 156 ? -12.669 -4.794 13.524 1.00 93.94 156 LYS A CA 1
ATOM 1253 C C . LYS A 1 156 ? -13.411 -5.789 14.414 1.00 93.94 156 LYS A C 1
ATOM 1255 O O . LYS A 1 156 ? -14.268 -5.369 15.179 1.00 93.94 156 LYS A O 1
ATOM 1260 N N . ARG A 1 157 ? -13.112 -7.090 14.327 1.00 92.81 157 ARG A N 1
ATOM 1261 C CA . ARG A 1 157 ? -13.733 -8.121 15.179 1.00 92.81 157 ARG A CA 1
ATOM 1262 C C . ARG A 1 157 ? -13.190 -8.130 16.606 1.00 92.81 157 ARG A C 1
ATOM 1264 O O . ARG A 1 157 ? -13.893 -8.596 17.493 1.00 92.81 157 ARG A O 1
ATOM 1271 N N . LEU A 1 158 ? -11.971 -7.635 16.820 1.00 93.25 158 LEU A N 1
ATOM 1272 C CA . LEU A 1 158 ? -11.324 -7.578 18.135 1.00 93.25 158 LEU A CA 1
ATOM 1273 C C . LEU A 1 158 ? -11.726 -6.334 18.937 1.00 93.25 158 LEU A C 1
ATOM 1275 O O . LEU A 1 158 ? -11.743 -6.375 20.160 1.00 93.25 158 LEU A O 1
ATOM 1279 N N . ILE A 1 159 ? -12.062 -5.247 18.243 1.00 91.25 159 ILE A N 1
ATOM 1280 C CA . ILE A 1 159 ? -12.413 -3.942 18.833 1.00 91.25 159 ILE A CA 1
ATOM 1281 C C . ILE A 1 159 ? -13.922 -3.658 18.818 1.00 91.25 159 ILE A C 1
ATOM 1283 O O . ILE A 1 159 ? -14.340 -2.518 19.043 1.00 91.25 159 ILE A O 1
ATOM 1287 N N . ASN A 1 160 ? -14.735 -4.658 18.459 1.00 70.00 160 ASN A N 1
ATOM 1288 C CA . ASN A 1 160 ? -16.174 -4.485 18.287 1.00 70.00 160 ASN A CA 1
ATOM 1289 C C . ASN A 1 160 ? -16.969 -4.601 19.580 1.00 70.00 160 ASN A C 1
ATOM 1291 O O . ASN A 1 160 ? -16.693 -5.529 20.365 1.00 70.00 160 ASN A O 1
#

Sequence (160 aa):
MKNTGVEDIVEELKESQTQLLNTVGQLSEEKAHLVPAPDEWTVAQLLAHIAEIQEFWTAKAILMTKEDRPEITRNSVENDIREQTVLNKAGLRIPEFLYQCQNIHEATIRTLRTISPSDLQRQGFRGENNPVTVIEVLQSLARHINEHIEQIERTKRLIN

pLDDT: mean 93.13, std 8.02, range [42.84, 98.31]

Secondary structure (DSSP, 8-state):
-----HHHHHHHHHHHHHHHHHHHTT--HHHHT---STTPPPHHHHHHHHHHHHHHHHHHHHHHHHSSS-B-S--HHHHHHHHHHHHHHTTS-HHHHHHHHHHHHHHHHHHHTTS-GGGGG-EEESSTT-EEEHHHHHHHHHHHHHHHHHHHHHHHHH--

Radius of gyration: 16.34 Å; Cα contacts (8 Å, |Δi|>4): 168; chains: 1; bounding box: 42×30×45 Å

Foldseek 3Di:
DPPQALVNLLVLLVVLLVLLCVLCVPDDQVQQLDDLDPPDDGVLLLLQLLLVLLVLLLVLLVVLLPDAAAARDDDPVSVVVSNVSSVVRSPDGPVVSSVSSVVSSVVSSVSSVVDDRVQQQRWYANPDPRIDGSVRSSVVSSVVSNVSSVVSNVSSVSSD

Nearest PDB structures (foldseek):
  1rxq-assembly1_B  TM=8.359E-01  e=8.142E-06  Bacillus subtilis
  2nsg-assembly1_A  TM=8.329E-01  e=5.883E-04  Corynebacterium glutamicum
  8f5v-assembly1_B  TM=7.705E-01  e=2.351E-04  Mycobacterium tuberculosis
  2nsf-assembly1_A  TM=8.305E-01  e=9.792E-04  Corynebacterium glutamicum
  5com-assembly2_B  TM=7.257E-01  e=2.855E-03  Clostridioides difficile 630

Solvent-accessible surface area (backbone atoms only — not comparable to full-atom values): 8830 Å² total; per-residue (Å²): 126,83,86,75,51,67,64,59,52,47,52,51,42,53,52,46,52,53,49,44,51,64,73,49,74,80,66,50,65,72,53,31,64,42,66,55,49,90,100,49,74,20,48,36,33,50,52,35,40,55,36,50,52,46,56,51,52,50,52,44,44,55,45,25,65,77,40,85,71,35,75,64,62,76,56,72,68,55,48,51,52,49,52,52,51,21,61,68,50,34,77,61,54,62,73,58,48,54,52,49,37,50,55,47,48,54,51,40,50,58,53,55,71,67,58,52,82,82,41,36,73,31,41,27,22,59,59,97,88,38,75,43,31,34,50,57,53,54,52,48,50,46,53,52,48,47,57,48,46,53,46,41,58,53,43,52,67,64,61,104